Protein AF-A0A931R7S6-F1 (afdb_monomer_lite)

Structure (mmCIF, N/CA/C/O backbone):
data_AF-A0A931R7S6-F1
#
_entry.id   AF-A0A931R7S6-F1
#
loop_
_atom_site.group_PDB
_atom_site.id
_atom_site.type_symbol
_atom_site.label_atom_id
_atom_site.label_alt_id
_atom_site.label_comp_id
_atom_site.label_asym_id
_atom_site.label_entity_id
_atom_site.label_seq_id
_atom_site.pdbx_PDB_ins_code
_atom_site.Cartn_x
_atom_site.Cartn_y
_atom_site.Cartn_z
_atom_site.occupancy
_atom_site.B_iso_or_equiv
_atom_site.auth_seq_id
_atom_site.auth_comp_id
_atom_site.auth_asym_id
_atom_site.auth_atom_id
_atom_site.pdbx_PDB_model_num
ATOM 1 N N . MET A 1 1 ? 27.247 -9.519 -2.593 1.00 51.75 1 MET A N 1
ATOM 2 C CA . MET A 1 1 ? 27.134 -8.770 -3.864 1.00 51.75 1 MET A CA 1
ATOM 3 C C . MET A 1 1 ? 26.141 -9.522 -4.738 1.00 51.75 1 MET A C 1
ATOM 5 O O . MET A 1 1 ? 26.461 -10.639 -5.120 1.00 51.75 1 MET A O 1
ATOM 9 N N . GLY A 1 2 ? 24.931 -8.985 -4.941 1.00 54.75 2 GLY A N 1
ATOM 10 C CA . GLY A 1 2 ? 23.878 -9.641 -5.736 1.00 54.75 2 GLY A CA 1
ATOM 11 C C . GLY A 1 2 ? 24.282 -9.813 -7.202 1.00 54.75 2 GLY A C 1
ATOM 12 O O . GLY A 1 2 ? 25.101 -9.038 -7.716 1.00 54.75 2 GLY A O 1
ATOM 13 N N . LYS A 1 3 ? 23.758 -10.853 -7.853 1.00 59.81 3 LYS A N 1
ATOM 14 C CA . LYS A 1 3 ? 24.107 -11.205 -9.239 1.00 59.81 3 LYS A CA 1
ATOM 15 C C . LYS A 1 3 ? 23.621 -10.103 -10.200 1.00 59.81 3 LYS A C 1
ATOM 17 O O . LYS A 1 3 ? 22.619 -9.453 -9.917 1.00 59.81 3 LYS A O 1
ATOM 22 N N . PRO A 1 4 ? 24.277 -9.882 -11.356 1.00 66.25 4 PRO A N 1
ATOM 23 C CA . PRO A 1 4 ? 23.923 -8.804 -12.289 1.00 66.25 4 PRO A CA 1
ATOM 24 C C . PRO A 1 4 ? 22.449 -8.785 -12.724 1.00 66.25 4 PRO A C 1
ATOM 26 O O . PRO A 1 4 ? 21.895 -7.710 -12.923 1.00 66.25 4 PRO A O 1
ATOM 29 N N . ALA A 1 5 ? 21.811 -9.955 -12.820 1.00 63.28 5 ALA A N 1
ATOM 30 C CA . ALA A 1 5 ? 20.397 -10.089 -13.166 1.00 63.28 5 ALA A CA 1
ATOM 31 C C . ALA A 1 5 ? 19.451 -9.517 -12.089 1.00 63.28 5 ALA A C 1
ATOM 33 O O . ALA A 1 5 ? 18.508 -8.815 -12.437 1.00 63.28 5 ALA A O 1
ATOM 34 N N . GLU A 1 6 ? 19.754 -9.709 -10.798 1.00 62.53 6 GLU A N 1
ATOM 35 C CA . GLU A 1 6 ? 18.937 -9.184 -9.686 1.00 62.53 6 GLU A CA 1
ATOM 36 C C . GLU A 1 6 ? 18.902 -7.649 -9.695 1.00 62.53 6 GLU A C 1
ATOM 38 O O . GLU A 1 6 ? 17.867 -7.038 -9.449 1.00 62.53 6 GLU A O 1
ATOM 43 N N . LYS A 1 7 ? 20.022 -7.008 -10.060 1.00 65.25 7 LYS A N 1
ATOM 44 C CA 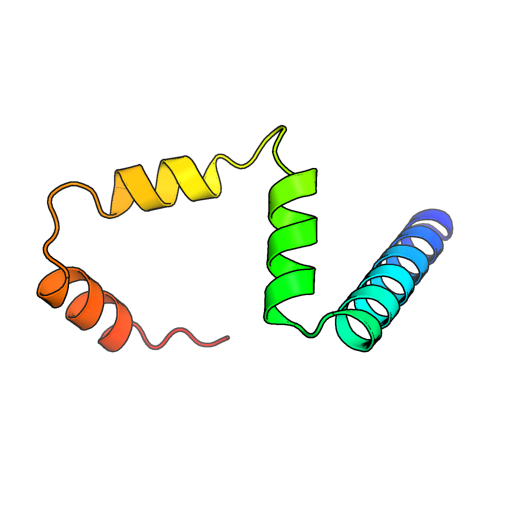. LYS A 1 7 ? 20.110 -5.541 -10.161 1.00 65.25 7 LYS A CA 1
ATOM 45 C C . LYS A 1 7 ? 19.269 -4.964 -11.303 1.00 65.25 7 LYS A C 1
ATOM 47 O O . LYS A 1 7 ? 18.815 -3.826 -11.211 1.00 65.25 7 LYS A O 1
ATOM 52 N N . VAL A 1 8 ? 19.096 -5.717 -12.391 1.00 71.00 8 VAL A N 1
ATOM 53 C CA . VAL A 1 8 ? 18.273 -5.306 -13.542 1.00 71.00 8 VAL A CA 1
ATOM 54 C C . VAL A 1 8 ? 16.790 -5.407 -13.192 1.00 71.00 8 VAL A C 1
ATOM 56 O O . VAL A 1 8 ? 16.022 -4.498 -13.498 1.00 71.00 8 VAL A O 1
ATOM 59 N N . GLU A 1 9 ? 16.403 -6.470 -12.494 1.00 74.94 9 GLU A N 1
ATOM 60 C CA . GLU A 1 9 ? 15.039 -6.667 -11.998 1.00 74.94 9 GLU A CA 1
ATOM 61 C C . GLU A 1 9 ? 14.633 -5.572 -11.003 1.00 74.94 9 GLU A C 1
ATOM 63 O O . GLU A 1 9 ? 13.568 -4.967 -11.131 1.00 74.94 9 GLU A O 1
ATOM 68 N N . GLU A 1 10 ? 15.526 -5.228 -10.075 1.00 74.38 10 GLU A N 1
ATOM 69 C CA . GLU A 1 10 ? 15.302 -4.166 -9.092 1.00 74.38 10 GLU A CA 1
ATOM 70 C C . GLU A 1 10 ? 15.135 -2.785 -9.757 1.00 74.38 10 GLU A C 1
ATOM 72 O O . GLU A 1 10 ? 14.242 -2.011 -9.399 1.00 74.38 10 GLU A O 1
ATOM 77 N N . ALA A 1 11 ? 15.931 -2.489 -10.791 1.00 85.81 11 ALA A N 1
ATOM 78 C CA . ALA A 1 11 ? 15.809 -1.251 -11.561 1.00 85.81 11 ALA A CA 1
ATOM 79 C C . ALA A 1 11 ? 14.461 -1.145 -12.298 1.00 85.81 11 ALA A C 1
ATOM 81 O O . ALA A 1 11 ? 13.834 -0.081 -12.281 1.00 85.81 11 ALA A O 1
ATOM 82 N N . LEU A 1 12 ? 13.987 -2.247 -12.887 1.00 84.25 12 LEU A N 1
ATOM 83 C CA . LEU A 1 12 ? 12.695 -2.305 -13.577 1.00 84.25 12 LEU A CA 1
ATOM 84 C C . LEU A 1 12 ? 11.519 -2.110 -12.612 1.00 84.25 12 LEU A C 1
ATOM 86 O O . LEU A 1 12 ? 10.586 -1.363 -12.917 1.00 84.25 12 LEU A O 1
ATOM 90 N N . ILE A 1 13 ? 11.581 -2.717 -11.424 1.00 83.69 13 ILE A N 1
ATOM 91 C CA . ILE A 1 13 ? 10.562 -2.545 -10.376 1.00 83.69 13 ILE A CA 1
ATOM 92 C C . ILE A 1 13 ? 10.486 -1.075 -9.942 1.00 83.69 13 ILE A C 1
ATOM 94 O O . ILE A 1 13 ? 9.396 -0.500 -9.852 1.00 83.69 13 ILE A O 1
ATOM 98 N N . LEU A 1 14 ? 11.637 -0.432 -9.726 1.00 84.56 14 LEU A N 1
ATOM 99 C CA . LEU A 1 14 ? 11.702 0.979 -9.340 1.00 84.56 14 LEU A CA 1
ATOM 100 C C . LEU A 1 14 ? 11.164 1.912 -10.432 1.00 84.56 14 LEU A C 1
ATOM 102 O O . LEU A 1 14 ? 10.471 2.889 -10.126 1.00 84.56 14 LEU A O 1
ATOM 106 N N . GLU A 1 15 ? 11.467 1.637 -11.699 1.00 94.19 15 GLU A N 1
ATOM 107 C CA . GLU A 1 15 ? 10.950 2.411 -12.828 1.00 94.19 15 GLU A CA 1
ATOM 108 C C . GLU A 1 15 ? 9.430 2.257 -12.980 1.00 94.19 15 GLU A C 1
ATOM 110 O O . GLU A 1 15 ? 8.712 3.256 -13.139 1.00 94.19 15 GLU A O 1
ATOM 115 N N . GLY A 1 16 ? 8.928 1.027 -12.853 1.00 89.62 16 GLY A N 1
ATOM 116 C CA . GLY A 1 16 ? 7.500 0.727 -12.847 1.00 89.62 16 GLY A CA 1
ATOM 117 C C . GLY A 1 16 ? 6.775 1.481 -11.734 1.00 89.62 16 GLY A C 1
ATOM 118 O O . GLY A 1 16 ? 5.803 2.196 -11.996 1.00 89.62 16 GLY A O 1
ATOM 119 N N . TRP A 1 17 ? 7.300 1.426 -10.507 1.00 90.06 17 TRP A N 1
ATOM 120 C CA . TRP A 1 17 ? 6.742 2.152 -9.367 1.00 90.06 17 TRP A CA 1
ATOM 121 C C . TRP A 1 17 ? 6.698 3.667 -9.598 1.00 90.06 17 TRP A C 1
ATOM 123 O O . TRP A 1 17 ? 5.640 4.286 -9.449 1.00 90.06 17 TRP A O 1
ATOM 133 N N . LYS A 1 18 ? 7.812 4.278 -10.031 1.00 92.81 18 LYS A N 1
ATOM 134 C CA . LYS A 1 18 ? 7.869 5.721 -10.335 1.00 92.81 18 LYS A CA 1
ATOM 135 C C . LYS A 1 18 ? 6.836 6.115 -11.387 1.00 92.81 18 LYS A C 1
ATOM 137 O O . LYS A 1 18 ? 6.178 7.150 -11.259 1.00 92.81 18 LYS A O 1
ATOM 142 N N . THR A 1 19 ? 6.672 5.289 -12.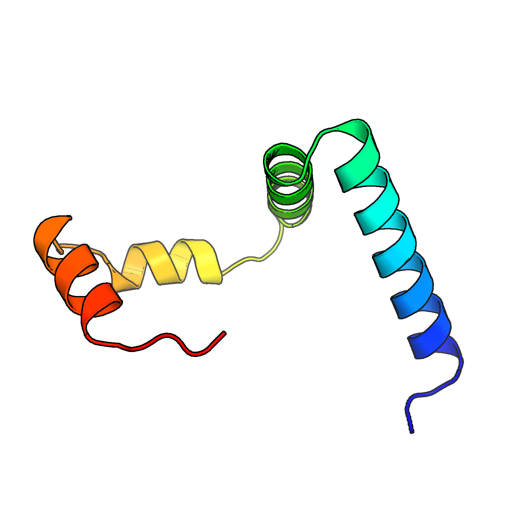415 1.00 96.88 19 THR A N 1
ATOM 143 C CA . THR A 1 19 ? 5.707 5.531 -13.489 1.00 96.88 19 THR A CA 1
ATOM 144 C C . THR A 1 19 ? 4.268 5.469 -12.984 1.00 96.88 19 THR A C 1
ATOM 146 O O . THR A 1 19 ? 3.481 6.367 -13.299 1.00 96.88 19 THR A O 1
ATOM 149 N N . LEU A 1 20 ? 3.936 4.478 -12.152 1.00 91.06 20 LEU A N 1
ATOM 150 C CA . LEU A 1 20 ? 2.619 4.355 -11.528 1.00 91.06 20 LEU A CA 1
ATOM 151 C C . LEU A 1 20 ? 2.323 5.562 -10.632 1.00 91.06 20 LEU A C 1
ATOM 153 O O . LEU A 1 20 ? 1.318 6.245 -10.835 1.00 91.06 20 LEU A O 1
ATOM 157 N N . VAL A 1 21 ? 3.223 5.898 -9.703 1.00 92.69 21 VAL A N 1
ATOM 158 C CA . VAL A 1 21 ? 3.042 7.042 -8.792 1.00 92.69 21 VAL A CA 1
ATOM 159 C C . VAL A 1 21 ? 2.829 8.339 -9.570 1.00 92.69 21 VAL A C 1
ATOM 161 O O . VAL A 1 21 ? 1.902 9.086 -9.260 1.00 92.69 21 VAL A O 1
ATOM 164 N N . ARG A 1 22 ? 3.618 8.584 -10.624 1.00 95.44 22 ARG A N 1
ATOM 165 C CA . ARG A 1 22 ? 3.484 9.780 -11.469 1.00 95.44 22 ARG A CA 1
ATOM 166 C C . ARG A 1 22 ? 2.133 9.858 -12.186 1.00 95.44 22 ARG A C 1
ATOM 168 O O . ARG A 1 22 ? 1.625 10.955 -12.392 1.00 95.44 22 ARG A O 1
ATOM 175 N N . LYS A 1 23 ? 1.559 8.725 -12.600 1.00 97.31 23 LYS A N 1
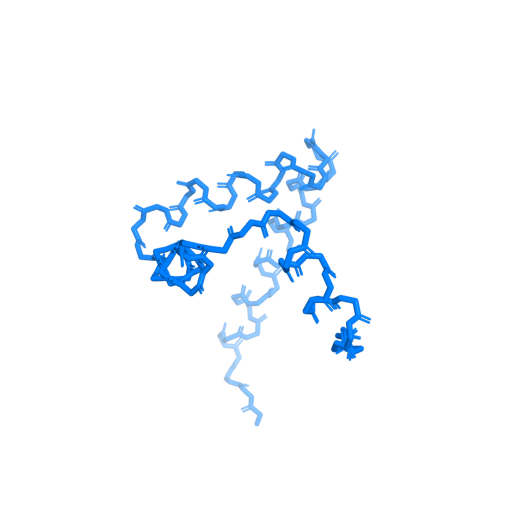ATOM 176 C CA . LYS A 1 23 ? 0.320 8.693 -13.397 1.00 97.31 23 LYS A CA 1
ATOM 177 C C . LYS A 1 23 ? -0.954 8.724 -12.560 1.00 97.31 23 LYS A C 1
ATOM 179 O O . LYS A 1 23 ? -1.934 9.318 -12.997 1.00 97.31 23 LYS A O 1
ATOM 184 N N . MET A 1 24 ? -0.969 8.079 -11.395 1.00 93.50 24 MET A N 1
ATOM 185 C CA . MET A 1 24 ? -2.202 7.904 -10.610 1.00 93.50 24 MET A CA 1
ATOM 186 C C . MET A 1 24 ? -2.102 8.374 -9.155 1.00 93.50 24 MET A C 1
ATOM 188 O O . MET A 1 24 ? -3.098 8.343 -8.432 1.00 93.50 24 MET A O 1
ATOM 192 N N . GLY A 1 25 ? -0.932 8.851 -8.730 1.00 87.88 25 GLY A N 1
ATOM 193 C CA . GLY A 1 25 ? -0.661 9.213 -7.345 1.00 87.88 25 GLY A CA 1
ATOM 194 C C . GLY A 1 25 ? -0.407 7.989 -6.466 1.00 87.88 25 GLY A C 1
ATOM 195 O O . GLY A 1 25 ? -0.854 6.876 -6.753 1.00 87.88 25 GLY A O 1
ATOM 196 N N . ILE A 1 26 ? 0.307 8.211 -5.360 1.00 86.19 26 ILE A N 1
ATOM 197 C CA . ILE A 1 26 ? 0.804 7.145 -4.480 1.00 86.19 26 ILE A CA 1
ATOM 198 C C . ILE A 1 26 ? -0.312 6.219 -3.977 1.00 86.19 26 ILE A C 1
ATOM 200 O O . ILE A 1 26 ? -0.185 5.005 -4.056 1.00 86.19 26 ILE A O 1
ATOM 204 N N . ALA A 1 27 ? -1.461 6.771 -3.576 1.00 81.62 27 ALA A N 1
ATOM 205 C CA . ALA A 1 27 ? -2.566 5.983 -3.032 1.00 81.62 27 ALA A CA 1
ATOM 206 C C . ALA A 1 27 ? -3.185 5.013 -4.057 1.00 81.62 27 ALA A C 1
ATOM 208 O O . ALA A 1 27 ? -3.521 3.879 -3.711 1.00 81.62 27 ALA A O 1
ATOM 209 N N . LYS A 1 28 ? -3.346 5.435 -5.320 1.00 82.38 28 LYS A N 1
ATOM 210 C CA . LYS A 1 28 ? -3.881 4.562 -6.379 1.00 82.38 28 LYS A CA 1
ATOM 211 C C . LYS A 1 28 ? -2.820 3.575 -6.869 1.00 82.38 28 LYS A C 1
ATOM 213 O O . LYS A 1 28 ? -3.164 2.423 -7.103 1.00 82.38 28 LYS A O 1
ATOM 218 N N . ALA A 1 29 ? -1.553 3.989 -6.937 1.00 87.56 29 ALA A N 1
ATOM 219 C CA . ALA A 1 29 ? -0.432 3.124 -7.304 1.00 87.56 29 ALA A CA 1
ATOM 220 C C . ALA A 1 29 ? -0.239 1.976 -6.298 1.00 87.56 29 ALA A C 1
ATOM 222 O O . ALA A 1 29 ? -0.116 0.822 -6.698 1.00 87.56 29 ALA A O 1
ATOM 223 N N . THR A 1 30 ? -0.309 2.259 -4.993 1.00 81.62 30 THR A N 1
ATOM 224 C CA . THR A 1 30 ? -0.278 1.221 -3.951 1.00 81.62 30 THR A CA 1
ATOM 225 C C . THR A 1 30 ? -1.471 0.275 -4.071 1.00 81.62 30 THR A C 1
ATOM 227 O O . THR A 1 30 ? -1.299 -0.936 -4.023 1.00 81.62 30 THR A O 1
ATOM 230 N N . ARG A 1 31 ? -2.690 0.800 -4.273 1.00 79.31 31 ARG A N 1
ATOM 231 C CA . ARG A 1 31 ? -3.884 -0.042 -4.482 1.00 79.31 31 ARG A CA 1
ATOM 232 C C . ARG A 1 31 ? -3.766 -0.924 -5.722 1.00 79.31 31 ARG A C 1
ATOM 234 O O . ARG A 1 31 ? -4.261 -2.042 -5.691 1.00 79.31 31 ARG A O 1
ATOM 241 N N . PHE A 1 32 ? -3.139 -0.424 -6.785 1.00 82.00 32 PHE A N 1
ATOM 242 C CA . PHE A 1 32 ? -2.871 -1.183 -8.001 1.00 82.00 32 PHE A CA 1
ATOM 243 C C . PHE A 1 32 ? -1.923 -2.358 -7.729 1.00 82.00 32 PHE A C 1
ATOM 245 O O . PHE A 1 32 ? -2.275 -3.481 -8.073 1.00 82.00 32 PHE A O 1
ATOM 252 N N . LEU A 1 33 ? -0.793 -2.131 -7.046 1.00 78.81 33 LEU A N 1
ATOM 253 C CA . LEU A 1 33 ? 0.120 -3.212 -6.645 1.00 78.81 33 LEU A CA 1
ATOM 254 C C . LEU A 1 33 ? -0.581 -4.243 -5.759 1.00 78.81 33 LEU A C 1
ATOM 256 O O . LEU A 1 33 ? -0.608 -5.418 -6.098 1.00 78.81 33 LEU A O 1
ATOM 260 N N . VAL A 1 34 ? -1.263 -3.789 -4.705 1.00 72.81 34 VAL A N 1
ATOM 261 C CA . VAL A 1 34 ? -2.013 -4.664 -3.788 1.00 72.81 34 VAL A CA 1
ATOM 262 C C . VAL A 1 34 ? -3.110 -5.452 -4.512 1.00 72.81 34 VAL A C 1
ATOM 264 O O . VAL A 1 34 ? -3.438 -6.565 -4.113 1.00 72.81 34 VAL A O 1
ATOM 267 N N . ALA A 1 35 ? -3.715 -4.885 -5.561 1.00 72.50 35 ALA A N 1
ATOM 268 C CA . ALA A 1 35 ? -4.705 -5.571 -6.386 1.00 72.50 35 ALA A CA 1
ATOM 269 C C . ALA A 1 35 ? -4.079 -6.615 -7.324 1.00 72.50 35 ALA A C 1
ATOM 271 O O . ALA A 1 35 ? -4.717 -7.636 -7.578 1.00 72.50 35 ALA A O 1
ATOM 272 N N . PHE A 1 36 ? -2.867 -6.362 -7.819 1.00 65.25 36 PHE A N 1
ATOM 273 C CA . PHE A 1 36 ? -2.106 -7.274 -8.675 1.00 65.25 36 PHE A CA 1
ATOM 274 C C . PHE A 1 36 ? -1.504 -8.438 -7.869 1.00 65.25 36 PHE A C 1
ATOM 276 O O . PHE A 1 36 ? -1.570 -9.582 -8.301 1.00 65.25 36 PHE A O 1
ATOM 283 N N . GLU A 1 37 ? -1.057 -8.172 -6.639 1.00 62.38 37 GLU A N 1
ATOM 284 C CA . GLU A 1 37 ? -0.600 -9.153 -5.639 1.00 62.38 37 GLU A CA 1
ATOM 285 C C . GLU A 1 37 ? -1.745 -10.006 -5.045 1.00 62.38 37 GLU A C 1
ATOM 287 O O . GLU A 1 37 ? -1.544 -10.766 -4.101 1.00 62.38 37 GLU A O 1
ATOM 292 N N . ARG A 1 38 ? -2.982 -9.936 -5.573 1.00 51.81 38 ARG A N 1
ATOM 293 C CA . ARG A 1 38 ? -4.128 -10.738 -5.073 1.00 51.81 38 ARG A CA 1
ATOM 294 C C . ARG A 1 38 ? -4.034 -12.244 -5.359 1.00 51.81 38 ARG A C 1
ATOM 296 O O . ARG A 1 38 ? -5.028 -12.947 -5.177 1.00 51.81 38 ARG A O 1
ATOM 303 N N . GLY A 1 39 ? -2.857 -12.749 -5.707 1.00 50.84 39 GLY A N 1
ATOM 304 C CA . GLY A 1 39 ? -2.428 -14.097 -5.356 1.00 50.84 39 GLY A CA 1
ATOM 305 C C . GLY A 1 39 ? -1.277 -13.991 -4.356 1.00 50.84 39 GLY A C 1
ATOM 306 O O . GLY A 1 39 ? -0.174 -13.685 -4.774 1.00 50.84 39 GLY A O 1
ATOM 307 N N . GLU A 1 40 ? -1.557 -14.273 -3.077 1.00 54.41 40 GLU A N 1
ATOM 308 C CA . GLU A 1 40 ? -0.606 -14.336 -1.943 1.00 54.41 40 GLU A CA 1
ATOM 309 C C . GLU A 1 40 ? -0.295 -13.017 -1.214 1.00 54.41 40 GLU A C 1
ATOM 311 O O . GLU A 1 40 ? 0.691 -12.333 -1.440 1.00 54.41 40 GLU A O 1
ATOM 316 N N . GLY A 1 41 ? -1.105 -12.721 -0.199 1.00 57.03 41 GLY A N 1
ATOM 317 C CA . GLY A 1 41 ? -0.710 -11.797 0.855 1.00 57.03 41 GLY A CA 1
ATOM 318 C C . GLY A 1 41 ? -1.325 -12.239 2.168 1.00 57.03 41 GLY A C 1
ATOM 319 O O . GLY A 1 41 ? -2.376 -11.722 2.566 1.00 57.03 41 GLY A O 1
ATOM 320 N N . ASP A 1 42 ? -0.694 -13.204 2.843 1.00 60.75 42 ASP A N 1
ATOM 321 C CA . ASP A 1 42 ? -1.082 -13.589 4.204 1.00 60.75 42 ASP A CA 1
ATOM 322 C C . ASP A 1 42 ? -1.144 -12.362 5.115 1.00 60.75 42 ASP A C 1
ATOM 324 O O . ASP A 1 42 ? -2.019 -12.284 5.963 1.00 60.75 42 ASP A O 1
ATOM 328 N N . THR A 1 43 ? -0.370 -11.315 4.838 1.00 61.47 43 THR A N 1
ATOM 329 C CA . THR A 1 43 ? -0.347 -10.053 5.580 1.00 61.47 43 THR A CA 1
ATOM 330 C C . THR A 1 43 ? -1.726 -9.421 5.790 1.00 61.47 43 THR A C 1
ATOM 332 O O . THR 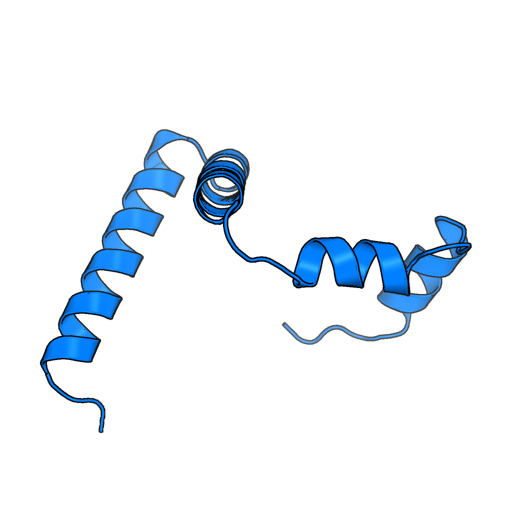A 1 43 ? -2.034 -9.000 6.900 1.00 61.47 43 THR A O 1
ATOM 335 N N . VAL A 1 44 ? -2.623 -9.381 4.793 1.00 65.25 44 VAL A N 1
ATOM 336 C CA . VAL A 1 44 ? -3.972 -8.806 5.007 1.00 65.25 44 VAL A CA 1
ATOM 337 C C . VAL A 1 44 ? -4.831 -9.728 5.877 1.00 65.25 44 VAL A C 1
ATOM 339 O O . VAL A 1 44 ? -5.592 -9.252 6.726 1.00 65.25 44 VAL A O 1
ATOM 342 N N . LYS A 1 45 ? -4.715 -11.050 5.696 1.00 67.75 45 LYS A N 1
ATOM 343 C CA . LYS A 1 45 ? -5.394 -12.042 6.546 1.00 67.75 45 LYS A CA 1
ATOM 344 C C . LYS A 1 45 ? -4.846 -12.012 7.973 1.00 67.75 45 LYS A C 1
ATOM 346 O O . LYS A 1 45 ? -5.620 -12.110 8.922 1.00 67.75 45 LYS A O 1
ATOM 351 N N . GLU A 1 46 ? -3.547 -11.824 8.132 1.00 68.06 46 GLU A N 1
ATOM 352 C CA . GLU A 1 46 ? -2.834 -11.770 9.396 1.00 68.06 46 GLU A CA 1
ATOM 353 C C . GLU A 1 46 ? -3.103 -10.477 10.144 1.00 68.06 46 GLU A C 1
ATOM 355 O O . GLU A 1 46 ? -3.409 -10.547 11.324 1.00 68.06 46 GLU A O 1
ATOM 360 N N . ILE A 1 47 ? -3.131 -9.323 9.473 1.00 73.75 47 ILE A N 1
ATOM 361 C CA . ILE A 1 47 ? -3.578 -8.051 10.059 1.00 73.75 47 ILE A CA 1
ATOM 362 C C . ILE A 1 47 ? -5.020 -8.199 10.556 1.00 73.75 47 ILE A C 1
ATOM 364 O O . ILE A 1 47 ? -5.324 -7.865 11.702 1.00 73.75 47 ILE A O 1
ATOM 368 N N . LYS A 1 48 ? -5.916 -8.773 9.738 1.00 74.25 48 LYS A N 1
ATOM 369 C CA . LYS A 1 48 ? -7.299 -9.055 10.161 1.00 74.25 48 LYS A CA 1
ATOM 370 C C . LYS A 1 48 ? -7.366 -10.049 11.324 1.00 74.25 48 LYS A C 1
ATOM 372 O O . LYS A 1 48 ? -8.231 -9.912 12.184 1.00 74.25 48 LYS A O 1
ATOM 377 N N . ARG A 1 49 ? -6.483 -11.053 11.370 1.00 79.81 49 ARG A N 1
ATOM 378 C CA . ARG A 1 49 ? -6.382 -12.015 12.478 1.00 79.81 49 ARG A CA 1
ATOM 379 C C . ARG A 1 49 ? -5.872 -11.345 13.751 1.00 79.81 49 ARG A C 1
ATOM 381 O O . ARG A 1 49 ? -6.468 -11.557 14.797 1.00 79.81 49 ARG A O 1
ATOM 388 N N . PHE A 1 50 ? -4.823 -10.542 13.647 1.00 78.75 50 PHE A N 1
ATOM 389 C CA . PHE A 1 50 ? -4.127 -9.885 14.747 1.00 78.75 50 PHE A CA 1
ATOM 390 C C . PHE A 1 50 ? -4.999 -8.828 15.436 1.00 78.75 50 PHE A C 1
ATOM 392 O O . PHE A 1 50 ? -5.040 -8.755 16.662 1.00 78.75 50 PHE A O 1
ATOM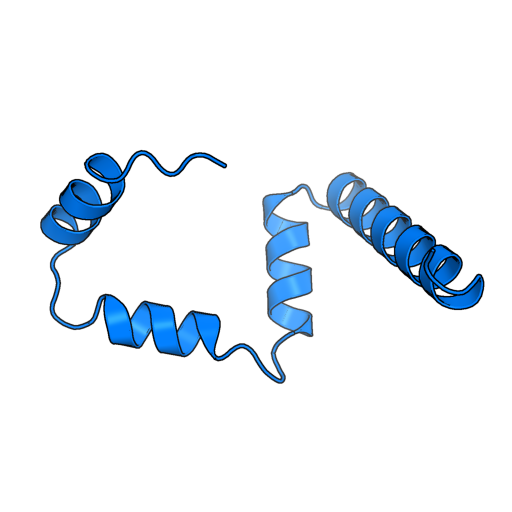 399 N N . TRP A 1 51 ? -5.765 -8.057 14.658 1.00 85.69 51 TRP A N 1
ATOM 400 C CA . TRP A 1 51 ? -6.662 -7.024 15.189 1.00 85.69 51 TRP A CA 1
ATOM 401 C C . TRP A 1 51 ? -8.084 -7.514 15.489 1.00 85.69 51 TRP A C 1
ATOM 403 O O . TRP A 1 51 ? -8.951 -6.725 15.866 1.00 85.69 51 TRP A O 1
ATOM 413 N N . ARG A 1 52 ? -8.350 -8.814 15.340 1.00 89.44 52 ARG A N 1
ATOM 414 C CA . ARG A 1 52 ? -9.677 -9.390 15.574 1.00 89.44 52 ARG A CA 1
ATOM 415 C C . ARG A 1 52 ? -10.112 -9.185 17.025 1.00 89.44 52 ARG A C 1
ATOM 417 O O . ARG A 1 52 ? -9.360 -9.482 17.946 1.00 89.44 52 ARG A O 1
ATOM 424 N N . GLY A 1 53 ? -11.338 -8.701 17.220 1.00 89.94 53 GLY A N 1
ATOM 425 C CA . GLY A 1 53 ? -11.910 -8.470 18.551 1.00 89.94 53 GLY A CA 1
ATOM 426 C C . GLY A 1 53 ? -11.370 -7.234 19.280 1.00 89.94 53 GLY A C 1
ATOM 427 O O . GLY A 1 53 ? -11.816 -6.965 20.389 1.00 89.94 53 GLY A O 1
ATOM 428 N N . LYS A 1 54 ? -10.453 -6.465 18.674 1.00 89.06 54 LYS A N 1
ATOM 429 C CA . LYS A 1 54 ? -9.977 -5.191 19.224 1.00 89.06 54 LYS A CA 1
ATOM 430 C C . LYS A 1 54 ? -10.817 -4.038 18.689 1.00 89.06 54 LYS A C 1
ATOM 432 O O . LYS A 1 54 ? -11.098 -3.951 17.494 1.00 89.06 54 LYS A O 1
ATOM 437 N N . SER A 1 55 ? -11.184 -3.124 19.575 1.00 91.75 55 SER A N 1
ATOM 438 C CA . SER A 1 55 ? -11.796 -1.850 19.210 1.00 91.75 55 SER A CA 1
ATOM 439 C C . SER A 1 55 ? -10.772 -0.913 18.565 1.00 91.75 55 SER A C 1
ATOM 441 O O . SER A 1 55 ? -9.568 -0.988 18.826 1.00 91.75 55 SER A O 1
ATOM 443 N N . LEU A 1 56 ? -11.250 0.043 17.768 1.00 81.69 56 LEU A N 1
ATOM 444 C CA . LEU A 1 56 ? -10.397 1.053 17.136 1.00 81.69 56 LEU A CA 1
ATOM 445 C C . LEU A 1 56 ? -9.537 1.823 18.156 1.00 81.69 56 LEU A C 1
ATOM 447 O O . LEU A 1 56 ? -8.369 2.105 17.897 1.00 81.69 56 LEU A O 1
ATOM 451 N N . ALA A 1 57 ? -10.091 2.119 19.334 1.00 87.94 57 ALA A N 1
ATOM 452 C CA . ALA A 1 57 ? -9.378 2.809 20.406 1.00 87.94 57 ALA A CA 1
ATOM 453 C C . ALA A 1 57 ? -8.209 1.980 20.970 1.00 87.94 57 ALA A C 1
ATOM 455 O O . ALA A 1 57 ? -7.177 2.530 21.358 1.00 87.94 57 ALA A O 1
ATOM 456 N N . GLU A 1 58 ? -8.340 0.655 21.021 1.00 84.06 58 GLU A N 1
ATOM 457 C CA . GLU A 1 58 ? -7.257 -0.241 21.434 1.00 84.06 58 GLU A CA 1
ATOM 458 C C . GLU A 1 58 ? -6.166 -0.322 20.375 1.00 84.06 58 GLU A C 1
ATOM 460 O O . GLU A 1 58 ? -4.996 -0.170 20.717 1.00 84.06 58 GLU A O 1
ATOM 465 N N . ILE A 1 59 ? -6.546 -0.459 19.101 1.00 86.81 59 ILE A N 1
ATOM 466 C CA . ILE A 1 59 ? -5.601 -0.454 17.976 1.00 86.81 59 ILE A CA 1
ATOM 467 C C . ILE A 1 59 ? -4.790 0.846 17.987 1.00 86.81 59 ILE A C 1
ATOM 469 O O . ILE A 1 59 ? -3.560 0.817 17.986 1.00 86.81 59 ILE A O 1
ATOM 473 N N . TYR A 1 60 ? -5.472 1.990 18.087 1.00 84.06 60 TYR A N 1
ATOM 474 C CA . TYR A 1 60 ? -4.837 3.305 18.121 1.00 84.06 60 TYR A CA 1
ATOM 475 C C . TYR A 1 60 ? -3.854 3.450 19.290 1.00 84.06 60 TYR A C 1
ATOM 477 O O . TYR A 1 60 ? -2.738 3.933 19.104 1.00 84.06 60 TYR A O 1
ATOM 485 N N . ARG A 1 61 ? -4.224 2.999 20.497 1.00 88.75 61 ARG A N 1
ATOM 486 C CA . ARG A 1 61 ? -3.327 3.043 21.665 1.00 88.75 61 ARG A CA 1
ATOM 487 C C . ARG A 1 61 ? -2.110 2.137 21.510 1.00 88.75 61 ARG A C 1
ATOM 489 O O . ARG A 1 61 ? -1.038 2.530 21.959 1.00 88.75 61 ARG A O 1
ATOM 496 N N . THR A 1 62 ? -2.264 0.953 20.918 1.00 83.44 62 THR A N 1
ATOM 497 C CA . THR A 1 62 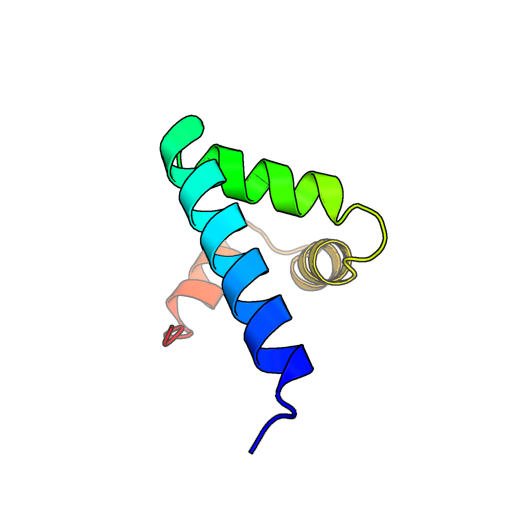? -1.150 0.028 20.661 1.00 83.44 62 THR A CA 1
ATOM 498 C C . THR A 1 62 ? -0.167 0.633 19.663 1.00 83.44 62 THR A C 1
ATOM 500 O O . THR A 1 62 ? 1.009 0.771 19.988 1.00 83.44 62 THR A O 1
ATOM 503 N N . VAL A 1 63 ? -0.660 1.099 18.513 1.00 81.12 63 VAL A N 1
ATOM 504 C CA . VAL A 1 63 ? 0.172 1.714 17.464 1.00 81.12 63 VAL A CA 1
ATOM 505 C C . VAL A 1 63 ? 0.842 2.999 17.950 1.00 81.12 63 VAL A C 1
ATOM 507 O O . VAL A 1 63 ? 1.979 3.266 17.604 1.00 81.12 63 VAL A O 1
ATOM 510 N N . LYS A 1 64 ? 0.173 3.800 18.787 1.00 80.56 64 LYS A N 1
ATOM 511 C CA . LYS A 1 64 ? 0.761 5.025 19.351 1.00 80.56 64 LYS A CA 1
ATOM 512 C C . LYS A 1 64 ? 1.860 4.744 20.384 1.00 80.56 64 LYS A C 1
ATOM 514 O O . LYS A 1 64 ? 2.712 5.600 20.610 1.00 80.56 64 LYS A O 1
ATOM 519 N N . ARG A 1 65 ? 1.804 3.592 21.062 1.00 79.75 65 ARG A N 1
ATOM 520 C CA . ARG A 1 65 ? 2.755 3.218 22.120 1.00 79.75 65 ARG A CA 1
ATOM 521 C C . ARG A 1 65 ? 4.025 2.603 21.545 1.00 79.75 65 ARG A C 1
ATOM 523 O O . ARG A 1 65 ? 5.106 2.867 22.062 1.00 79.75 65 ARG A O 1
ATOM 530 N N . GLU A 1 66 ? 3.899 1.825 20.478 1.00 71.00 66 GLU A N 1
ATOM 531 C CA . GLU A 1 66 ? 5.051 1.413 19.689 1.00 71.00 66 GLU A CA 1
ATOM 532 C C . GLU A 1 66 ? 5.486 2.585 18.809 1.00 71.00 66 GLU A C 1
ATOM 534 O O . GLU A 1 66 ? 4.801 2.962 17.864 1.00 71.00 66 GLU A O 1
ATOM 539 N N . LYS A 1 67 ? 6.634 3.198 19.114 1.00 51.22 67 LYS A N 1
ATOM 540 C CA . LYS A 1 67 ? 7.298 4.070 18.143 1.00 51.22 67 LYS A CA 1
ATOM 541 C C . LYS A 1 67 ? 7.710 3.195 16.960 1.00 51.22 67 LYS A C 1
ATOM 543 O O . LYS A 1 67 ? 8.792 2.614 16.979 1.00 51.22 67 LYS A O 1
ATOM 548 N N . ILE A 1 68 ? 6.843 3.076 15.955 1.00 51.75 68 ILE A N 1
ATOM 549 C CA . ILE A 1 68 ? 7.216 2.475 14.677 1.00 51.75 68 ILE A CA 1
ATOM 550 C C . ILE A 1 68 ? 8.308 3.378 14.112 1.00 51.75 68 ILE A C 1
ATOM 552 O O . ILE A 1 68 ? 8.050 4.508 13.699 1.00 51.75 68 ILE A O 1
ATOM 556 N N . THR A 1 69 ? 9.544 2.903 14.199 1.00 43.53 69 THR A N 1
ATOM 557 C CA . THR A 1 69 ? 10.683 3.558 13.568 1.00 43.53 69 THR A CA 1
ATOM 558 C C . THR A 1 69 ? 10.690 3.005 12.151 1.00 43.53 69 THR A C 1
ATOM 560 O O . THR A 1 69 ? 11.052 1.846 11.959 1.00 43.53 69 THR A O 1
ATOM 563 N N . LEU A 1 70 ? 10.117 3.769 11.217 1.00 36.50 70 LEU A N 1
ATOM 564 C CA . LEU A 1 70 ? 10.170 3.478 9.782 1.00 36.50 70 LEU A CA 1
ATOM 565 C C . LEU A 1 70 ? 11.555 3.814 9.231 1.00 36.50 70 LEU A C 1
ATOM 567 O O . LEU A 1 70 ? 12.099 4.861 9.654 1.00 36.50 70 LEU A O 1
#

Secondary structure (DSSP, 8-state):
---HHHHHHHHHHHHHHHHHHHHH-HHHHHHHHHHHT-S--HHHHHHHHHTTT--HHHHHHHHHHS----

Radius of gyration: 17.02 Å; chains: 1; bounding box: 39×24×36 Å

Sequence (70 aa):
MGKPAEKVEEALILEGWKTLVRKMGIAKATRFLVAFERGEGDTVKEIKRFWRGKSLAEIYRTVKREKITL

pLDDT: mean 75.97, std 14.3, range [36.5, 97.31]

Foldseek 3Di:
DDDPVVVVVVVVVVVLLVVLCVPPNPVVSVVVVVVVVVPDDCPVVVVCVVCPPPDPVRVVVVCVVPPPPD